Protein AF-A0A645CSA4-F1 (afdb_monomer)

Mean predicted aligned error: 5.53 Å

Solvent-accessible surface area (backbone atoms only — not comparable to full-atom values): 3417 Å² total; per-residue (Å²): 131,50,78,45,76,65,83,71,93,79,80,70,77,50,60,38,93,85,75,70,44,77,45,61,47,36,31,43,43,72,45,68,101,76,49,48,28,36,41,31,23,38,74,87,79,66,47,81,73,47,76,48,73,114

Radius of gyration: 11.73 Å; Cα contacts (8 Å, |Δi|>4): 100; chains: 1; bounding box: 31×24×19 Å

pLDDT: mean 85.29, std 10.34, range [59.97, 96.12]

Sequence (54 aa):
MGKIKIINSNGSIPICPYCEKQLTTIEKINKGILDLSVIYLCPHCKKVLGIGYQ

Nearest PDB structures (foldseek):
  7jz6-assembly1_A  TM=8.372E-01  e=1.834E+00  Escherichia coli
  7jz6-assembly1_D  TM=8.351E-01  e=3.020E+00  Escherichia coli
  5kt8-assembly1_B  TM=8.048E-01  e=3.421E+00  Burkholderia pseudomallei 1710b
  5kqi-assembly1_B  TM=7.852E-01  e=3.875E+00  Burkholderia pseudomallei 1710b
  7w30-assembly2_B  TM=4.767E-01  e=5.633E+00  Homo sapiens

Structure (mmCIF, N/CA/C/O backbone):
data_AF-A0A645CSA4-F1
#
_entry.id   AF-A0A645CSA4-F1
#
loop_
_atom_site.group_PDB
_atom_site.id
_atom_site.type_symbol
_atom_site.label_atom_id
_atom_site.label_alt_id
_atom_site.label_comp_id
_atom_site.label_asym_id
_atom_site.label_entity_id
_atom_site.label_seq_id
_atom_site.pdbx_PDB_ins_code
_atom_site.Cartn_x
_atom_site.Cartn_y
_atom_site.Cartn_z
_atom_site.occupancy
_atom_site.B_iso_or_equiv
_atom_site.auth_seq_id
_atom_site.auth_comp_id
_atom_site.auth_asym_id
_atom_site.auth_atom_id
_atom_site.pdbx_PDB_model_num
ATOM 1 N N . MET A 1 1 ? 12.204 -1.261 4.450 1.00 59.97 1 MET A N 1
ATOM 2 C CA . MET A 1 1 ? 10.767 -1.147 4.107 1.00 59.97 1 MET A CA 1
ATOM 3 C C . MET A 1 1 ? 10.222 0.107 4.773 1.00 59.97 1 MET A C 1
ATOM 5 O O . MET A 1 1 ? 10.345 0.220 5.986 1.00 59.97 1 MET A O 1
ATOM 9 N N . GLY A 1 2 ? 9.743 1.086 4.002 1.00 74.75 2 GLY A N 1
ATOM 10 C CA . GLY A 1 2 ? 9.296 2.378 4.540 1.00 74.75 2 GLY A CA 1
ATOM 11 C C . GLY A 1 2 ? 7.777 2.432 4.706 1.00 74.75 2 GLY A C 1
ATOM 12 O O . GLY A 1 2 ? 7.054 1.901 3.864 1.00 74.75 2 GLY A O 1
ATOM 13 N N . LYS A 1 3 ? 7.292 3.087 5.765 1.00 81.38 3 LYS A N 1
ATOM 14 C CA . LYS A 1 3 ? 5.868 3.417 5.937 1.00 81.38 3 LYS A CA 1
ATOM 15 C C . LYS A 1 3 ? 5.645 4.881 5.569 1.00 81.38 3 LYS A C 1
ATOM 17 O O . LYS A 1 3 ? 6.352 5.746 6.076 1.00 81.38 3 LYS A O 1
ATOM 22 N N . ILE A 1 4 ? 4.672 5.149 4.703 1.00 83.62 4 ILE A N 1
ATOM 23 C CA . ILE A 1 4 ? 4.241 6.506 4.351 1.00 83.62 4 ILE A CA 1
ATOM 24 C C . ILE A 1 4 ? 2.903 6.783 5.039 1.00 83.62 4 ILE A C 1
ATOM 26 O O . ILE A 1 4 ? 2.001 5.944 5.006 1.00 83.62 4 ILE A O 1
ATOM 30 N N . LYS A 1 5 ? 2.766 7.964 5.651 1.00 85.44 5 LYS A N 1
ATOM 31 C CA . LYS A 1 5 ? 1.489 8.457 6.178 1.00 85.44 5 LYS A CA 1
ATOM 32 C C . LYS A 1 5 ? 0.676 9.079 5.046 1.00 85.44 5 LYS A C 1
ATOM 34 O O . LYS A 1 5 ? 1.210 9.871 4.276 1.00 85.44 5 LYS A O 1
ATOM 39 N N . ILE A 1 6 ? -0.603 8.729 4.957 1.00 83.69 6 ILE A N 1
ATOM 40 C CA . ILE A 1 6 ? -1.503 9.325 3.969 1.00 83.69 6 ILE A CA 1
ATOM 41 C C . ILE A 1 6 ? -1.912 10.708 4.479 1.00 83.69 6 ILE A C 1
ATOM 43 O O . ILE A 1 6 ? -2.424 10.833 5.594 1.00 83.69 6 ILE A O 1
ATOM 47 N N . ILE A 1 7 ? -1.660 11.743 3.678 1.00 78.12 7 ILE A N 1
ATOM 48 C CA . ILE A 1 7 ? -2.141 13.103 3.930 1.00 78.12 7 ILE A CA 1
ATOM 49 C C . ILE A 1 7 ? -3.390 13.280 3.076 1.00 78.12 7 ILE A C 1
ATOM 51 O O . ILE A 1 7 ? -3.319 13.247 1.852 1.00 78.12 7 ILE A O 1
ATOM 55 N N . ASN A 1 8 ? -4.536 13.411 3.735 1.00 68.19 8 ASN A N 1
ATOM 56 C CA . ASN A 1 8 ? -5.813 13.628 3.073 1.00 68.19 8 ASN A CA 1
ATOM 57 C C . ASN A 1 8 ? -6.119 15.119 3.009 1.00 68.19 8 ASN A C 1
ATOM 59 O O . ASN A 1 8 ? -6.209 15.759 4.054 1.00 68.19 8 ASN A O 1
ATOM 63 N N . SER A 1 9 ? -6.357 15.642 1.810 1.00 63.06 9 SER A N 1
ATOM 64 C CA . SER A 1 9 ? -6.758 17.042 1.617 1.00 63.06 9 SER A CA 1
ATOM 65 C C . SER A 1 9 ? -8.281 17.236 1.658 1.00 63.06 9 SER A C 1
ATOM 67 O O . SER A 1 9 ? -8.759 18.357 1.777 1.00 63.06 9 SER A O 1
ATOM 69 N N . ASN A 1 10 ? -9.052 16.148 1.583 1.00 69.31 10 ASN A N 1
ATOM 70 C CA . ASN A 1 10 ? -10.493 16.142 1.310 1.00 69.31 10 ASN A CA 1
ATOM 71 C C . ASN A 1 10 ? -11.321 15.535 2.464 1.00 69.31 10 ASN A C 1
ATOM 73 O O . ASN A 1 10 ? -12.527 15.354 2.336 1.00 69.31 10 ASN A O 1
ATOM 77 N N . GLY A 1 11 ? -10.684 15.171 3.583 1.00 68.38 11 GLY A N 1
ATOM 78 C CA . GLY A 1 11 ? -11.349 14.616 4.773 1.00 68.38 11 GLY A CA 1
ATOM 79 C C . GLY A 1 11 ? -11.819 13.153 4.675 1.00 68.38 11 GLY A C 1
ATOM 80 O O . GLY A 1 11 ? -12.131 12.552 5.698 1.00 68.38 11 GLY A O 1
ATOM 81 N N . SER A 1 12 ? -11.824 12.535 3.490 1.00 78.12 12 SER A N 1
ATOM 82 C CA . SER A 1 12 ? -12.299 11.158 3.280 1.00 78.12 12 SER A CA 1
ATOM 83 C C . SER A 1 12 ? -11.188 10.113 3.426 1.00 78.12 12 SER A C 1
ATOM 85 O O . SER A 1 12 ? -10.339 9.994 2.544 1.00 78.12 12 SER A O 1
ATOM 87 N N . ILE A 1 13 ? -11.175 9.329 4.511 1.00 83.12 13 ILE A N 1
ATOM 88 C CA . ILE A 1 13 ? -10.157 8.283 4.747 1.00 83.12 13 ILE A CA 1
ATOM 89 C C . ILE A 1 13 ? -10.279 7.178 3.683 1.00 83.12 13 ILE A C 1
ATOM 91 O O . ILE A 1 13 ? -11.338 6.554 3.595 1.00 83.12 13 ILE A O 1
ATOM 95 N N . PRO A 1 14 ? -9.225 6.903 2.888 1.00 88.19 14 PRO A N 1
ATOM 96 C CA . PRO A 1 14 ? -9.290 5.857 1.880 1.00 88.19 14 PRO A CA 1
ATOM 97 C C . PRO A 1 14 ? -9.467 4.485 2.534 1.00 88.19 14 PRO A C 1
ATOM 99 O O . PRO A 1 14 ? -8.874 4.184 3.572 1.00 88.19 14 PRO A O 1
ATOM 102 N N . ILE A 1 15 ? -10.274 3.638 1.904 1.00 92.69 15 ILE A N 1
ATOM 103 C CA . ILE A 1 15 ? -10.532 2.269 2.348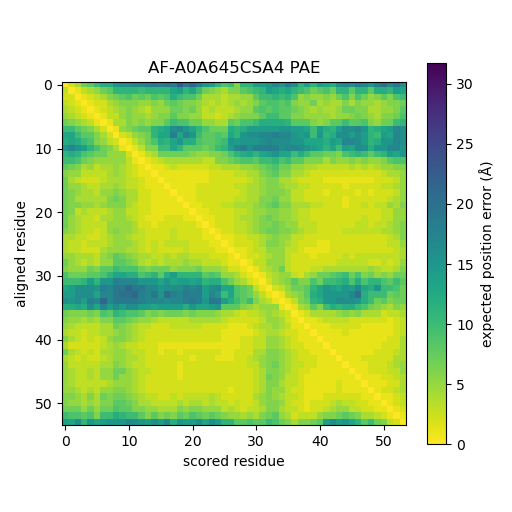 1.00 92.69 15 ILE A CA 1
ATOM 104 C C . ILE A 1 15 ? -9.824 1.312 1.392 1.00 92.69 15 ILE A C 1
ATOM 106 O O . ILE A 1 15 ? -9.836 1.501 0.177 1.00 92.69 15 ILE A O 1
ATOM 110 N N . CYS A 1 16 ? -9.180 0.283 1.937 1.00 93.94 16 CYS A N 1
ATOM 111 C CA . CYS A 1 16 ? -8.570 -0.763 1.128 1.00 93.94 16 CYS A CA 1
ATOM 112 C C . CYS A 1 16 ? -9.655 -1.554 0.375 1.00 93.94 16 CYS A C 1
ATOM 114 O O . CYS A 1 16 ? -10.506 -2.148 1.037 1.00 93.94 16 CYS A O 1
ATOM 116 N N . PRO A 1 17 ? -9.591 -1.681 -0.964 1.00 94.50 17 PRO A N 1
ATOM 117 C CA . PRO A 1 17 ? -10.614 -2.390 -1.740 1.00 94.50 17 PRO A CA 1
ATOM 118 C C . PRO A 1 17 ? -10.587 -3.913 -1.546 1.00 94.50 17 PRO A C 1
ATOM 120 O O . PRO A 1 17 ? -11.453 -4.614 -2.051 1.00 94.50 17 PRO A O 1
ATOM 123 N N . TYR A 1 18 ? -9.580 -4.444 -0.845 1.00 95.81 18 TYR A N 1
ATOM 124 C CA . TYR A 1 18 ? -9.408 -5.887 -0.673 1.00 95.81 18 TYR A CA 1
ATOM 125 C C . TYR A 1 18 ? -9.726 -6.412 0.723 1.00 95.81 18 TYR A C 1
ATOM 127 O O . TYR A 1 18 ? -9.968 -7.603 0.883 1.00 95.81 18 TYR A O 1
ATOM 135 N N . CYS A 1 19 ? -9.585 -5.576 1.749 1.00 96.12 19 CYS A N 1
ATOM 136 C CA . CYS A 1 19 ? -9.826 -5.978 3.137 1.00 96.12 19 CYS A CA 1
ATOM 137 C C . CYS A 1 19 ? -10.719 -4.998 3.890 1.00 96.12 19 CYS A C 1
ATOM 139 O O . CYS A 1 19 ? -10.886 -5.156 5.095 1.00 96.12 19 CYS A O 1
ATOM 141 N N . GLU A 1 20 ? -11.215 -3.968 3.198 1.00 95.06 20 GLU A N 1
ATOM 142 C CA . GLU A 1 20 ? -12.185 -2.986 3.695 1.00 95.06 20 GLU A CA 1
ATOM 143 C C . GLU A 1 20 ? -11.718 -2.199 4.931 1.00 95.06 20 GLU A C 1
ATOM 145 O O . GLU A 1 20 ? -12.475 -1.465 5.561 1.00 95.06 20 GLU A O 1
ATOM 150 N N . LYS A 1 21 ? -10.426 -2.287 5.266 1.00 93.81 21 LYS A N 1
ATOM 151 C CA . LYS A 1 21 ? -9.828 -1.522 6.359 1.00 93.81 21 LYS A CA 1
ATOM 152 C C . LYS A 1 21 ? -9.457 -0.118 5.913 1.00 93.81 21 LYS A C 1
ATOM 154 O O . LYS A 1 21 ? -8.950 0.091 4.809 1.00 93.81 21 LYS A O 1
ATOM 159 N N . GLN A 1 22 ? -9.620 0.823 6.833 1.00 92.62 22 GLN A N 1
ATOM 160 C CA . GLN A 1 22 ? -9.173 2.199 6.667 1.00 92.62 22 GLN A CA 1
ATOM 161 C C . GLN A 1 22 ? -7.649 2.270 6.503 1.00 92.62 22 GLN A C 1
ATOM 163 O O . GLN A 1 22 ? -6.877 1.629 7.231 1.00 92.62 22 GLN A O 1
ATOM 168 N N . LEU A 1 23 ? -7.220 3.069 5.533 1.00 91.06 23 LEU A N 1
ATOM 169 C CA . LEU A 1 23 ? -5.828 3.307 5.194 1.00 91.06 23 LEU A CA 1
ATOM 170 C C . LEU A 1 23 ? -5.409 4.671 5.751 1.00 91.06 23 LEU A C 1
ATOM 172 O O . LEU A 1 23 ? -5.712 5.717 5.191 1.00 91.06 23 LEU A O 1
ATOM 176 N N . THR A 1 24 ? -4.690 4.657 6.869 1.00 89.56 24 THR A N 1
ATOM 177 C CA . THR A 1 24 ? -4.004 5.844 7.420 1.00 89.56 24 THR A CA 1
ATOM 178 C C . THR A 1 24 ? -2.529 5.886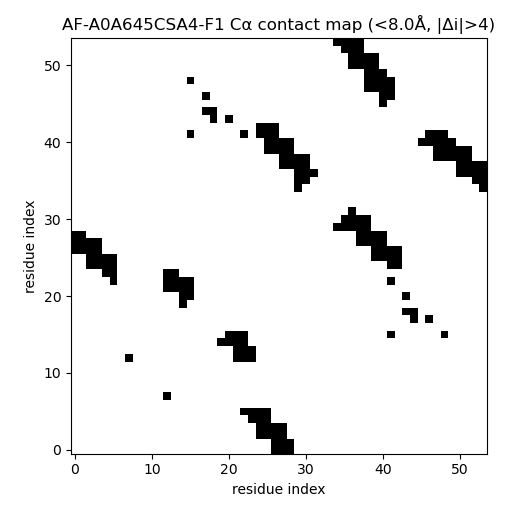 7.019 1.00 89.56 24 THR A C 1
ATOM 180 O O . THR A 1 24 ? -1.879 6.933 7.048 1.00 89.56 24 THR A O 1
ATOM 183 N N . THR A 1 25 ? -1.992 4.729 6.634 1.00 90.94 25 THR A N 1
ATOM 184 C CA . THR A 1 25 ? -0.620 4.531 6.176 1.00 90.94 25 THR A CA 1
ATOM 185 C C . THR A 1 25 ? -0.599 3.529 5.026 1.00 90.94 25 THR A C 1
ATOM 187 O O . THR A 1 25 ? -1.493 2.688 4.909 1.00 90.94 25 THR A O 1
ATOM 190 N N . ILE A 1 26 ? 0.432 3.615 4.190 1.00 91.75 26 ILE A N 1
ATOM 191 C CA . ILE A 1 26 ? 0.748 2.634 3.147 1.00 91.75 26 ILE A CA 1
ATOM 192 C C . ILE A 1 26 ? 2.206 2.205 3.274 1.00 91.75 26 ILE A C 1
ATOM 194 O O . ILE A 1 26 ? 3.068 2.974 3.709 1.00 91.75 26 ILE A O 1
ATOM 198 N N . GLU A 1 27 ? 2.486 0.963 2.908 1.00 92.62 27 GLU A N 1
ATOM 199 C CA . GLU A 1 27 ? 3.855 0.460 2.835 1.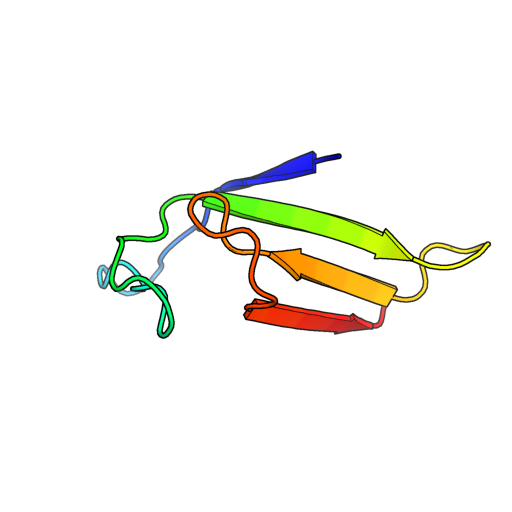00 92.62 27 GLU A CA 1
ATOM 200 C C . GLU A 1 27 ? 4.403 0.693 1.433 1.00 92.62 27 GLU A C 1
ATOM 202 O O . GLU A 1 27 ? 3.687 0.497 0.453 1.00 92.62 27 GLU A O 1
ATOM 207 N N . LYS A 1 28 ? 5.669 1.109 1.340 1.00 90.81 28 LYS A N 1
ATOM 208 C CA . LYS A 1 28 ? 6.373 1.222 0.062 1.00 90.81 28 LYS A CA 1
ATOM 209 C C . LYS A 1 28 ? 7.506 0.212 -0.034 1.00 90.81 28 LYS A C 1
ATOM 211 O O . LYS A 1 28 ? 8.283 0.038 0.915 1.00 90.81 28 LYS A O 1
ATOM 216 N N . ILE A 1 29 ? 7.619 -0.399 -1.205 1.00 89.44 29 ILE A N 1
ATOM 217 C CA . ILE A 1 29 ? 8.749 -1.231 -1.601 1.00 89.44 29 ILE A CA 1
ATOM 218 C C . ILE A 1 29 ? 9.319 -0.645 -2.883 1.00 89.44 29 ILE A C 1
ATOM 220 O O . ILE A 1 29 ? 8.623 -0.590 -3.892 1.00 89.44 29 ILE A O 1
ATOM 224 N N . ASN A 1 30 ? 10.580 -0.231 -2.845 1.00 86.69 30 ASN A N 1
ATOM 225 C CA . ASN A 1 30 ? 11.284 0.133 -4.063 1.00 86.69 30 ASN A CA 1
ATOM 226 C C . ASN A 1 30 ? 11.744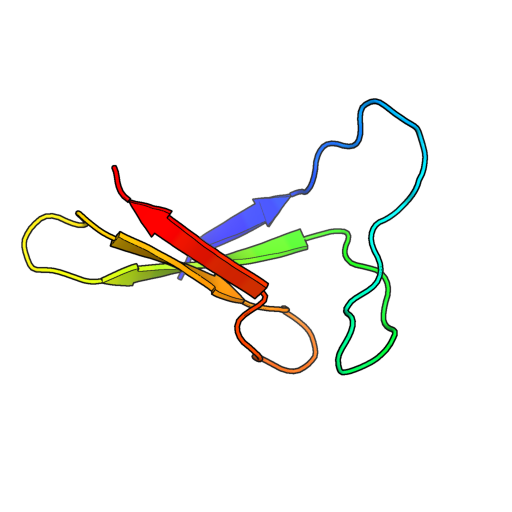 -1.156 -4.759 1.00 86.69 30 ASN A C 1
ATOM 228 O O . ASN A 1 30 ? 12.202 -2.096 -4.100 1.00 86.69 30 ASN A O 1
ATOM 232 N N . LYS A 1 31 ? 11.582 -1.223 -6.079 1.00 78.12 31 LYS A N 1
ATOM 233 C CA . LYS A 1 31 ? 12.050 -2.330 -6.911 1.00 78.12 31 LYS A CA 1
ATOM 234 C C . LYS A 1 31 ? 12.895 -1.805 -8.068 1.00 78.12 31 LYS A C 1
ATOM 236 O O . LYS A 1 31 ? 12.470 -0.921 -8.810 1.00 78.12 31 LYS A O 1
ATOM 241 N N . GLY A 1 32 ? 14.051 -2.442 -8.255 1.00 69.06 32 GLY A N 1
ATOM 242 C CA . GLY A 1 32 ? 15.019 -2.155 -9.315 1.00 69.06 32 GLY A CA 1
ATOM 243 C C . GLY A 1 32 ? 16.393 -1.786 -8.753 1.00 69.06 32 GLY A C 1
ATOM 244 O O . GLY A 1 32 ? 16.507 -1.415 -7.593 1.00 69.06 32 GLY A O 1
ATOM 245 N N . ILE A 1 33 ? 17.436 -1.885 -9.581 1.00 64.94 33 ILE A N 1
ATOM 246 C CA . ILE A 1 33 ? 18.825 -1.528 -9.213 1.00 64.94 33 ILE A CA 1
ATOM 247 C C . ILE A 1 33 ? 18.965 -0.011 -8.959 1.00 64.94 33 ILE A C 1
ATOM 249 O O . ILE A 1 33 ? 19.869 0.423 -8.255 1.00 64.94 33 ILE A O 1
ATOM 253 N N . LEU A 1 34 ? 18.040 0.783 -9.509 1.00 67.94 34 LEU A N 1
ATOM 254 C CA . LEU A 1 34 ? 17.989 2.246 -9.431 1.00 67.94 34 LEU A CA 1
ATOM 255 C C . LE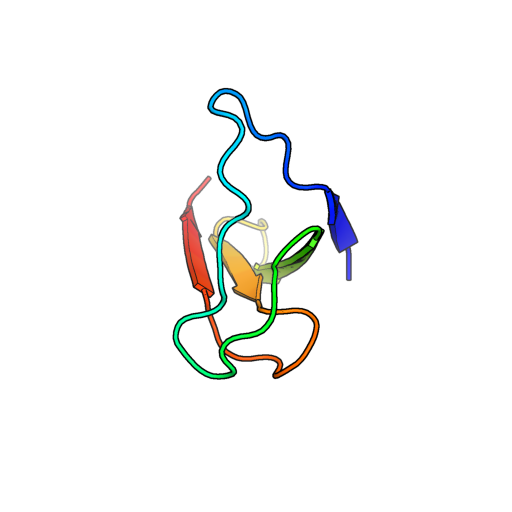U A 1 34 ? 16.673 2.764 -8.814 1.00 67.94 34 LEU A C 1
ATOM 257 O O . LEU A 1 34 ? 16.313 3.908 -9.051 1.00 67.94 34 LEU A O 1
ATOM 261 N N . ASP A 1 35 ? 15.913 1.928 -8.090 1.00 67.44 35 ASP A N 1
ATOM 262 C CA . ASP A 1 35 ? 14.631 2.320 -7.466 1.00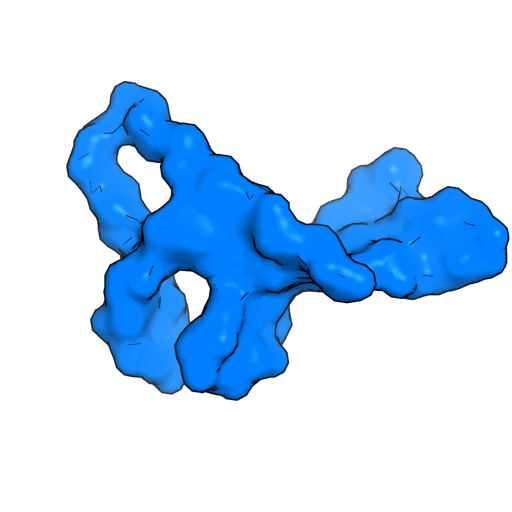 67.44 35 ASP A CA 1
ATOM 263 C C . ASP A 1 35 ? 13.589 2.950 -8.424 1.00 67.44 35 ASP A C 1
ATOM 265 O O . ASP A 1 35 ? 12.670 3.643 -7.997 1.00 67.44 35 ASP A O 1
ATOM 269 N N . LEU A 1 36 ? 13.679 2.640 -9.724 1.00 81.00 36 LEU A N 1
ATOM 270 C CA . LEU A 1 36 ? 12.827 3.195 -10.790 1.00 81.00 36 LEU A CA 1
ATOM 271 C C . LEU A 1 36 ? 11.328 2.917 -10.609 1.00 81.00 36 LEU A C 1
ATOM 273 O O . LEU A 1 36 ? 10.495 3.585 -11.217 1.00 81.00 36 LEU A O 1
ATOM 277 N N . SER A 1 37 ? 10.974 1.907 -9.812 1.00 85.94 37 SER A N 1
ATOM 278 C CA . SER A 1 37 ? 9.583 1.577 -9.521 1.00 85.94 37 SER A CA 1
ATOM 279 C C . SER A 1 37 ? 9.344 1.455 -8.022 1.00 85.94 37 SER A C 1
ATOM 281 O O . SER A 1 37 ? 10.144 0.874 -7.285 1.00 85.94 37 SER A O 1
ATOM 283 N N . VAL A 1 38 ? 8.207 1.974 -7.572 1.00 90.44 38 VAL A N 1
ATOM 284 C CA . VAL A 1 38 ? 7.747 1.901 -6.188 1.00 90.44 38 VAL A CA 1
ATOM 285 C C . VAL A 1 38 ? 6.422 1.163 -6.159 1.00 90.44 38 VAL A C 1
ATOM 287 O O . VAL A 1 38 ? 5.459 1.554 -6.807 1.00 90.44 38 VAL A O 1
ATOM 290 N N . ILE A 1 39 ? 6.352 0.097 -5.375 1.00 92.00 39 ILE A N 1
ATOM 291 C CA . ILE A 1 39 ? 5.127 -0.663 -5.147 1.00 92.00 39 ILE A CA 1
ATOM 292 C C . ILE A 1 39 ? 4.530 -0.206 -3.822 1.00 92.00 39 ILE A C 1
ATOM 294 O O . ILE A 1 39 ? 5.184 -0.278 -2.778 1.00 92.00 39 ILE A O 1
ATOM 298 N N . TYR A 1 40 ? 3.276 0.232 -3.862 1.00 92.94 40 TYR A N 1
ATOM 299 C CA . TYR A 1 40 ? 2.501 0.590 -2.684 1.00 92.94 40 TYR A CA 1
ATOM 300 C C . TYR A 1 40 ? 1.637 -0.588 -2.250 1.00 92.94 40 TYR A C 1
ATOM 302 O O . TYR A 1 40 ? 0.920 -1.186 -3.054 1.00 92.94 40 TYR A O 1
ATOM 310 N N . LEU A 1 41 ? 1.686 -0.914 -0.964 1.00 94.75 41 LEU A N 1
ATOM 311 C CA . LEU A 1 41 ? 1.001 -2.058 -0.375 1.00 94.75 41 LEU A CA 1
ATOM 312 C C . LEU A 1 41 ? 0.092 -1.617 0.769 1.00 94.75 41 LEU A C 1
ATOM 314 O O . LEU A 1 41 ? 0.402 -0.695 1.531 1.00 94.75 41 LEU A O 1
ATOM 318 N N . CYS A 1 42 ? -1.013 -2.340 0.933 1.00 94.88 42 CYS A N 1
ATOM 319 C CA . CYS A 1 42 ? -1.852 -2.218 2.113 1.00 94.88 42 CYS A CA 1
ATOM 320 C C . CYS A 1 42 ? -1.092 -2.753 3.339 1.00 94.88 42 CYS A C 1
ATOM 322 O O . CYS A 1 42 ? -0.674 -3.914 3.323 1.00 94.88 42 CYS A O 1
ATOM 324 N N . PRO A 1 43 ? -0.975 -1.987 4.440 1.00 94.12 43 PRO A N 1
ATOM 325 C CA . PRO A 1 43 ? -0.256 -2.447 5.626 1.00 94.12 43 PRO A CA 1
ATOM 326 C C . PRO A 1 43 ? -0.955 -3.622 6.321 1.00 94.12 43 PRO A C 1
ATOM 328 O O . PRO A 1 43 ? -0.286 -4.403 6.998 1.00 94.12 43 PRO A O 1
ATOM 331 N N . HIS A 1 44 ? -2.273 -3.762 6.137 1.00 94.62 44 HIS A N 1
ATOM 332 C CA . HIS A 1 44 ? -3.099 -4.756 6.824 1.00 94.62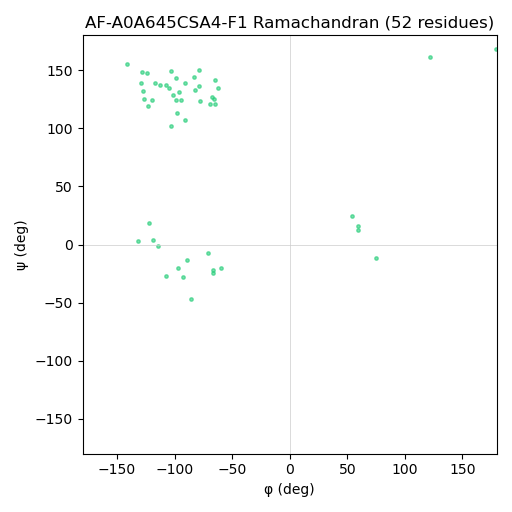 44 HIS A CA 1
ATOM 333 C C . HIS A 1 44 ? -3.122 -6.117 6.133 1.00 94.62 44 HIS A C 1
ATOM 335 O O . HIS A 1 44 ? -2.997 -7.135 6.800 1.00 94.62 44 HIS A O 1
ATOM 341 N N . CYS A 1 45 ? -3.315 -6.142 4.811 1.00 95.38 45 CY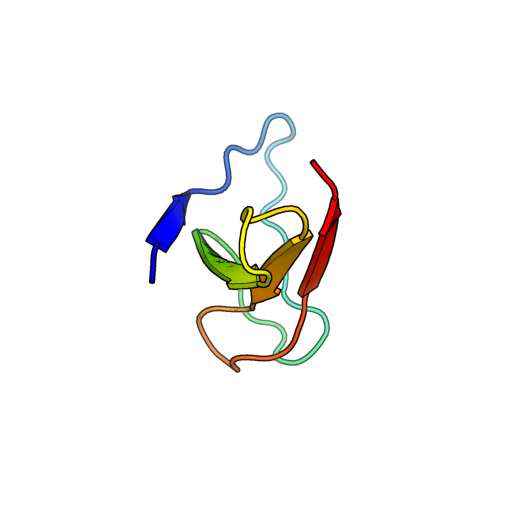S A N 1
ATOM 342 C CA . CYS A 1 45 ? -3.464 -7.387 4.044 1.00 95.38 45 CYS A CA 1
ATOM 343 C C . CYS A 1 45 ? -2.326 -7.645 3.051 1.00 95.38 45 CYS A C 1
ATOM 345 O O . CYS A 1 45 ? -2.351 -8.655 2.356 1.00 95.38 45 CYS A O 1
ATOM 347 N N . LYS A 1 46 ? -1.350 -6.730 2.956 1.00 94.19 46 LYS A N 1
ATOM 348 C CA . LYS A 1 46 ? -0.170 -6.821 2.078 1.00 94.19 46 LYS A CA 1
ATOM 349 C C . LYS A 1 46 ? -0.474 -6.928 0.578 1.00 94.19 46 LYS A C 1
ATOM 351 O O . LYS A 1 46 ? 0.412 -7.259 -0.201 1.00 94.19 46 LYS A O 1
ATOM 356 N N . LYS A 1 47 ? -1.700 -6.620 0.145 1.00 95.44 47 LYS A N 1
ATOM 357 C CA . LYS A 1 47 ? -2.056 -6.551 -1.282 1.00 95.44 47 LYS A CA 1
ATOM 358 C C . LYS A 1 47 ? -1.580 -5.242 -1.915 1.00 95.44 47 LYS A C 1
ATOM 360 O O . LYS A 1 47 ? -1.508 -4.213 -1.238 1.00 95.44 47 LYS A O 1
ATOM 365 N N . VAL A 1 48 ? -1.274 -5.300 -3.211 1.00 94.75 48 VAL A N 1
ATOM 366 C CA . VAL A 1 48 ? -0.805 -4.163 -4.019 1.00 94.75 48 VAL A CA 1
ATOM 367 C C . VAL A 1 48 ? -1.933 -3.158 -4.214 1.00 94.75 48 VAL A C 1
ATOM 369 O O . VAL A 1 48 ? -2.991 -3.493 -4.743 1.00 94.75 48 VAL A O 1
ATOM 372 N N . LEU A 1 49 ? -1.690 -1.928 -3.766 1.00 93.25 49 LEU A N 1
ATOM 373 C CA . LEU A 1 49 ? -2.578 -0.780 -3.940 1.00 93.25 49 LEU A CA 1
ATOM 374 C C . LEU A 1 49 ? -2.236 0.019 -5.200 1.00 93.25 49 LEU A C 1
ATOM 376 O O . LEU A 1 49 ? -3.116 0.643 -5.779 1.00 93.25 49 LEU A O 1
ATOM 380 N N . GLY A 1 50 ? -0.975 -0.003 -5.629 1.00 91.62 50 GLY A N 1
ATOM 381 C CA . GLY A 1 50 ? -0.542 0.690 -6.835 1.00 91.62 50 GLY A CA 1
ATOM 382 C C . GLY A 1 50 ? 0.949 0.532 -7.094 1.00 91.62 50 GLY A C 1
ATOM 383 O O . GLY A 1 50 ? 1.698 0.068 -6.231 1.00 91.62 50 GLY A O 1
ATOM 384 N N . ILE A 1 51 ? 1.364 0.932 -8.291 1.00 90.94 51 ILE A N 1
ATOM 385 C CA . ILE A 1 51 ? 2.762 0.977 -8.716 1.00 90.94 51 ILE A CA 1
ATOM 386 C C . ILE A 1 51 ? 3.021 2.394 -9.226 1.00 90.94 51 ILE A C 1
ATOM 388 O O . ILE A 1 51 ? 2.285 2.887 -10.076 1.00 90.94 51 ILE A O 1
ATOM 392 N N . GLY A 1 52 ? 4.029 3.053 -8.668 1.00 87.38 52 GLY A N 1
ATOM 393 C CA . GLY A 1 52 ? 4.566 4.315 -9.156 1.00 87.38 52 GLY A CA 1
ATOM 394 C C . GLY A 1 52 ? 5.873 4.078 -9.900 1.00 87.38 52 GLY A C 1
ATOM 395 O O . GLY A 1 52 ? 6.6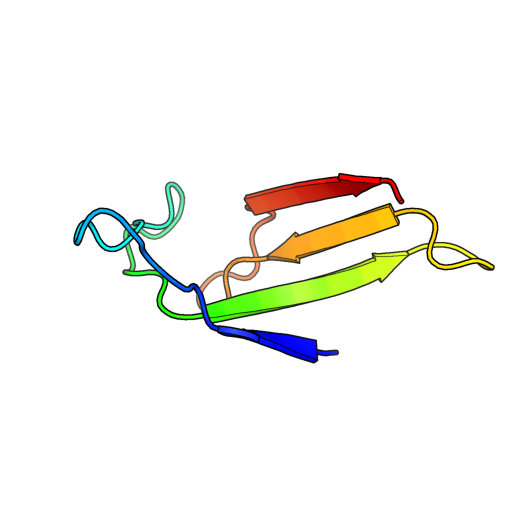21 3.159 -9.566 1.00 87.38 52 GLY A O 1
ATOM 396 N N . TYR A 1 53 ? 6.149 4.926 -10.879 1.00 84.12 53 TYR A N 1
ATOM 397 C CA . TYR A 1 53 ? 7.430 4.994 -11.572 1.00 84.12 53 TYR A CA 1
ATOM 398 C C . TYR A 1 53 ? 8.024 6.372 -11.301 1.00 84.12 53 TYR A C 1
ATOM 400 O O . TYR A 1 53 ? 7.268 7.347 -11.237 1.00 84.12 53 TYR A O 1
ATOM 408 N N . GLN A 1 54 ? 9.331 6.422 -11.057 1.00 67.81 54 GLN A N 1
ATOM 409 C CA . GLN A 1 54 ? 10.052 7.673 -10.831 1.00 67.81 54 GLN A CA 1
ATOM 410 C C . GLN A 1 54 ? 10.565 8.258 -12.144 1.00 67.81 54 GLN A C 1
ATOM 412 O O . GLN A 1 54 ? 10.988 7.462 -13.012 1.00 67.81 54 GLN A O 1
#

Foldseek 3Di:
DDKDADDDPPPDFDADPPPRDTDRIWDWDQDDPVSQKIFTAGPPPRDTPDMDGD

Organism: NCBI:txid1076179

Secondary structure (DSSP, 8-state):
-EEEE---SSS---B-TTT--B-SEEEEEEESTT--EEEEE-TTT--EEEEEE-